Protein AF-A0A8S3CLP9-F1 (afdb_monomer)

Structure (mmCIF, N/CA/C/O backbone):
data_AF-A0A8S3CLP9-F1
#
_entry.id   AF-A0A8S3CLP9-F1
#
loop_
_atom_site.group_PDB
_atom_site.id
_atom_site.type_symbol
_atom_site.label_atom_id
_atom_site.label_alt_id
_atom_site.label_comp_id
_atom_site.label_asym_id
_atom_site.label_entity_id
_atom_site.label_seq_id
_atom_site.pdbx_PDB_ins_code
_atom_site.Cartn_x
_atom_site.Cartn_y
_atom_site.Cartn_z
_atom_site.occupancy
_atom_site.B_iso_or_equiv
_atom_site.auth_seq_id
_atom_site.auth_comp_id
_atom_site.auth_asym_id
_atom_site.auth_atom_id
_atom_site.pdbx_PDB_model_num
ATOM 1 N N . ARG A 1 1 ? 16.816 7.242 -9.249 1.00 61.41 1 ARG A N 1
ATOM 2 C CA . ARG A 1 1 ? 16.291 6.949 -7.888 1.00 61.41 1 ARG A CA 1
ATOM 3 C C . ARG A 1 1 ? 14.836 6.544 -8.066 1.00 61.41 1 ARG A C 1
ATOM 5 O O . ARG A 1 1 ? 14.130 7.306 -8.706 1.00 61.41 1 ARG A O 1
ATOM 12 N N . GLY A 1 2 ? 14.427 5.370 -7.584 1.00 81.06 2 GLY A N 1
ATOM 13 C CA . GLY A 1 2 ? 13.048 4.889 -7.738 1.00 81.06 2 GLY A CA 1
ATOM 14 C C . GLY A 1 2 ? 12.026 5.632 -6.876 1.00 81.06 2 GLY A C 1
ATOM 15 O O . GLY A 1 2 ? 12.362 6.597 -6.181 1.00 81.06 2 GLY A O 1
ATOM 16 N N . HIS A 1 3 ? 10.785 5.154 -6.883 1.00 87.81 3 HIS A N 1
ATOM 17 C CA . HIS A 1 3 ? 9.669 5.743 -6.149 1.00 87.81 3 HIS A CA 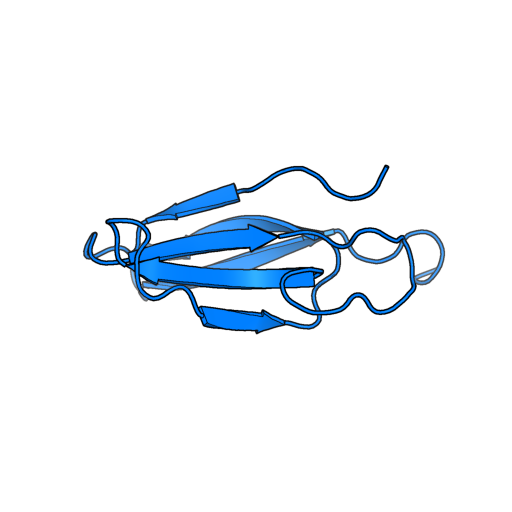1
ATOM 18 C C . HIS A 1 3 ? 9.919 5.702 -4.632 1.00 87.81 3 HIS A C 1
ATOM 20 O O . HIS A 1 3 ? 9.985 4.646 -3.989 1.00 87.81 3 HIS A O 1
ATOM 26 N N . TRP A 1 4 ? 10.128 6.871 -4.035 1.00 91.44 4 TRP A N 1
ATOM 27 C CA . TRP A 1 4 ? 10.610 7.001 -2.656 1.00 91.44 4 TRP A CA 1
ATOM 28 C C . TRP A 1 4 ? 9.533 7.466 -1.672 1.00 91.44 4 TRP A C 1
ATOM 30 O O . TRP A 1 4 ? 9.713 7.305 -0.468 1.00 91.44 4 TRP A O 1
ATOM 40 N N . THR A 1 5 ? 8.407 7.984 -2.166 1.00 94.19 5 THR A N 1
ATOM 41 C CA . THR A 1 5 ? 7.260 8.384 -1.345 1.00 94.19 5 THR A CA 1
ATOM 42 C C . THR A 1 5 ? 6.653 7.188 -0.616 1.00 94.19 5 THR A C 1
ATOM 44 O O . THR A 1 5 ? 6.726 6.046 -1.078 1.00 94.19 5 THR A O 1
ATOM 47 N N . ARG A 1 6 ? 6.071 7.453 0.555 1.00 95.75 6 ARG A N 1
ATOM 48 C CA . ARG A 1 6 ? 5.364 6.471 1.381 1.00 95.75 6 ARG A CA 1
ATOM 49 C C . ARG A 1 6 ? 4.050 7.083 1.832 1.00 95.75 6 ARG A C 1
ATOM 51 O O . ARG A 1 6 ? 4.023 7.848 2.791 1.00 95.75 6 ARG A O 1
ATOM 58 N N . THR A 1 7 ? 2.982 6.789 1.106 1.00 96.50 7 THR A N 1
ATOM 59 C CA . THR A 1 7 ? 1.639 7.229 1.492 1.00 96.50 7 THR A CA 1
ATOM 60 C C . THR A 1 7 ? 1.144 6.333 2.612 1.00 96.50 7 THR A C 1
ATOM 62 O O . THR A 1 7 ? 1.222 5.114 2.483 1.00 96.50 7 THR A O 1
ATOM 65 N N . ILE A 1 8 ? 0.650 6.924 3.699 1.00 97.38 8 ILE A N 1
ATOM 66 C CA . ILE A 1 8 ? 0.120 6.201 4.857 1.00 97.38 8 ILE A CA 1
ATOM 67 C C . ILE A 1 8 ? -1.331 6.624 5.068 1.00 97.38 8 ILE A C 1
ATOM 69 O O . ILE A 1 8 ? -1.620 7.818 5.129 1.00 97.38 8 ILE A O 1
ATOM 73 N N . VAL A 1 9 ? -2.233 5.653 5.207 1.00 98.12 9 VAL A N 1
ATOM 74 C CA . VAL A 1 9 ? -3.630 5.884 5.596 1.00 98.12 9 VAL A CA 1
ATOM 75 C C . VAL A 1 9 ? -4.004 4.959 6.753 1.00 98.12 9 VAL A C 1
ATOM 77 O O . VAL A 1 9 ? -3.671 3.773 6.741 1.00 98.12 9 VAL A O 1
ATOM 80 N N . ALA A 1 10 ? -4.670 5.498 7.772 1.00 98.12 10 ALA A N 1
ATOM 81 C CA .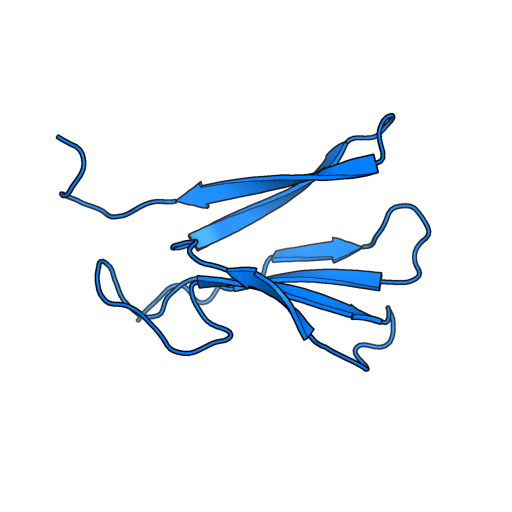 ALA A 1 10 ? -5.195 4.698 8.875 1.00 98.12 10 ALA A CA 1
ATOM 82 C C . ALA A 1 10 ? -6.481 3.974 8.450 1.00 98.12 10 ALA A C 1
ATOM 84 O O . ALA A 1 10 ? -7.262 4.498 7.651 1.00 98.12 10 ALA A O 1
ATOM 85 N N . SER A 1 11 ? -6.711 2.777 8.991 1.00 98.00 11 SER A N 1
ATOM 86 C CA . SER A 1 11 ? -7.977 2.065 8.823 1.00 98.00 11 SER A CA 1
ATOM 87 C C . SER A 1 11 ? -9.141 2.868 9.424 1.00 98.00 11 SER A C 1
ATOM 89 O O . SER A 1 11 ? -8.941 3.636 10.368 1.00 98.00 11 SER A O 1
ATOM 91 N N . PRO A 1 12 ? -10.383 2.694 8.937 1.00 97.88 12 PRO A N 1
ATOM 92 C CA . PRO A 1 12 ? -11.541 3.429 9.457 1.00 97.88 12 PRO A CA 1
ATOM 93 C C . PRO A 1 12 ? -11.818 3.222 10.954 1.00 97.88 12 PRO A C 1
ATOM 95 O O . PRO A 1 12 ? -12.442 4.071 11.582 1.00 97.88 12 PRO A O 1
ATOM 98 N N . ASN A 1 13 ? -11.377 2.096 11.515 1.00 96.50 13 ASN A N 1
ATOM 99 C CA . ASN A 1 13 ? -11.467 1.741 12.932 1.00 96.50 13 ASN A CA 1
ATOM 100 C C . ASN A 1 13 ? -10.188 2.066 13.731 1.00 96.50 13 ASN A C 1
ATOM 102 O O . ASN A 1 13 ? -10.152 1.788 14.925 1.00 96.50 13 ASN A O 1
ATOM 106 N N . LEU A 1 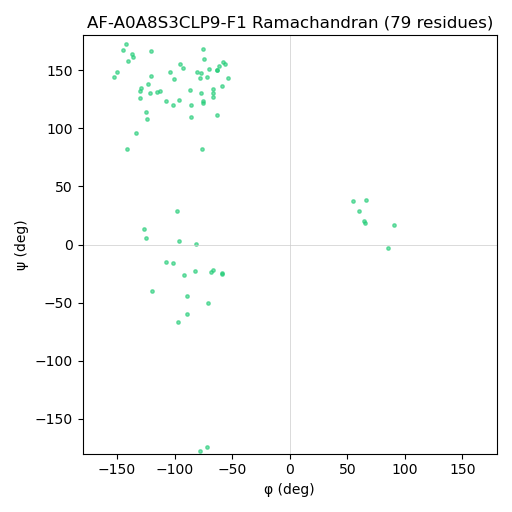14 ? -9.172 2.670 13.101 1.00 96.62 14 LEU A N 1
ATOM 107 C CA . LEU A 1 14 ? -7.932 3.156 13.726 1.00 96.62 14 LEU A CA 1
ATOM 108 C C . LEU A 1 14 ? -7.086 2.082 14.434 1.00 96.62 14 LEU A C 1
ATOM 110 O O . LEU A 1 14 ? -6.341 2.385 15.363 1.00 96.62 14 LEU A O 1
ATOM 114 N N . ASP A 1 15 ? -7.162 0.833 13.982 1.00 97.75 15 ASP A N 1
ATOM 115 C CA . ASP A 1 15 ? -6.366 -0.285 14.508 1.00 97.75 15 ASP A CA 1
ATOM 116 C C . ASP A 1 15 ? -5.161 -0.652 13.622 1.00 97.75 15 ASP A C 1
ATOM 118 O O . ASP A 1 15 ? -4.245 -1.351 14.067 1.00 97.75 15 ASP A O 1
ATOM 122 N N . ARG A 1 16 ? -5.139 -0.178 12.372 1.00 98.50 16 ARG A N 1
ATOM 123 C CA . ARG A 1 16 ? -4.145 -0.523 11.352 1.00 98.50 16 ARG A CA 1
ATOM 124 C C . ARG A 1 16 ? -3.744 0.687 10.521 1.00 98.50 16 ARG A C 1
ATOM 126 O O . ARG A 1 16 ? -4.502 1.644 10.372 1.00 98.50 16 ARG A O 1
ATOM 133 N N . ILE A 1 17 ? -2.571 0.597 9.907 1.00 98.56 17 ILE A N 1
ATOM 134 C CA . ILE A 1 17 ? -2.096 1.520 8.873 1.00 98.56 17 ILE A CA 1
ATOM 135 C C . ILE A 1 17 ? -1.816 0.769 7.579 1.00 98.56 17 ILE A C 1
ATOM 137 O O . ILE A 1 17 ? -1.336 -0.364 7.603 1.00 98.56 17 ILE A O 1
ATOM 141 N N . TYR A 1 18 ? -2.091 1.423 6.455 1.00 98.62 18 TYR A N 1
ATOM 142 C CA . TYR A 1 18 ? -1.803 0.935 5.111 1.00 98.62 18 TYR A CA 1
ATOM 143 C C . TYR A 1 18 ? -0.783 1.852 4.454 1.00 98.62 18 TYR A C 1
ATOM 145 O O . TYR A 1 18 ? -0.934 3.073 4.492 1.00 98.62 18 TYR A O 1
ATOM 153 N N . ILE A 1 19 ? 0.261 1.262 3.877 1.00 98.50 19 ILE A N 1
ATOM 154 C CA . ILE A 1 19 ? 1.452 1.970 3.409 1.00 98.50 19 ILE A CA 1
ATOM 155 C C . ILE A 1 19 ? 1.675 1.644 1.935 1.00 98.50 19 ILE A C 1
ATOM 157 O O . ILE A 1 19 ? 1.989 0.504 1.597 1.00 98.50 19 ILE A O 1
ATOM 161 N N . GLY A 1 20 ? 1.551 2.643 1.063 1.00 98.12 20 GLY A N 1
ATOM 162 C CA . GLY A 1 20 ? 1.925 2.529 -0.345 1.00 98.12 20 GLY A CA 1
ATOM 163 C C . GLY A 1 20 ? 3.443 2.578 -0.519 1.00 98.12 20 GLY A C 1
ATOM 164 O O . GLY A 1 20 ? 4.091 3.537 -0.087 1.00 98.12 20 GLY A O 1
ATOM 165 N N . ILE A 1 21 ? 4.025 1.554 -1.148 1.00 97.50 21 ILE A N 1
ATOM 166 C CA . ILE A 1 21 ? 5.462 1.457 -1.421 1.00 97.50 21 ILE A CA 1
ATOM 167 C C . ILE A 1 21 ? 5.685 1.255 -2.920 1.00 97.50 21 ILE A C 1
ATOM 169 O O . ILE A 1 21 ? 5.457 0.178 -3.465 1.00 97.50 21 ILE A O 1
ATOM 173 N N . GLY A 1 22 ? 6.182 2.293 -3.594 1.00 96.81 22 GLY A N 1
ATOM 174 C CA . GLY A 1 22 ? 6.503 2.211 -5.019 1.00 96.81 22 GLY A CA 1
ATOM 175 C C . GLY A 1 22 ? 7.777 1.415 -5.331 1.00 96.81 22 GLY A C 1
ATOM 176 O O . GLY A 1 22 ? 8.648 1.239 -4.469 1.00 96.81 22 GLY A O 1
ATOM 177 N N . SER A 1 23 ? 7.873 0.959 -6.579 1.00 96.62 23 SER A N 1
ATOM 178 C CA . SER A 1 23 ? 8.999 0.249 -7.193 1.00 96.62 23 SER A CA 1
ATOM 179 C C . SER A 1 23 ? 10.305 1.052 -7.149 1.00 96.62 23 SER A C 1
ATOM 181 O O . SER A 1 23 ? 10.319 2.282 -7.015 1.00 96.62 23 SER A O 1
ATOM 183 N N . ALA A 1 24 ? 11.436 0.362 -7.240 1.00 94.69 24 ALA A N 1
ATOM 184 C CA . ALA A 1 24 ? 12.740 0.968 -7.459 1.00 94.69 24 ALA A CA 1
ATOM 185 C C . ALA A 1 24 ? 12.996 1.271 -8.948 1.00 94.69 24 ALA A C 1
ATOM 187 O O . ALA A 1 24 ? 13.804 2.156 -9.246 1.00 94.69 24 ALA A O 1
ATOM 188 N N . THR A 1 25 ? 12.304 0.574 -9.852 1.00 92.25 25 THR A N 1
ATOM 189 C CA . THR A 1 25 ? 12.532 0.600 -11.305 1.00 92.25 25 THR A CA 1
ATOM 190 C C . THR A 1 25 ? 11.291 1.063 -12.081 1.00 92.25 25 THR A C 1
ATOM 192 O O . THR A 1 25 ? 10.187 1.154 -11.533 1.00 92.25 25 THR A O 1
ATOM 195 N N . ASN A 1 26 ? 11.477 1.378 -13.372 1.00 90.75 26 ASN A N 1
ATOM 196 C CA . ASN A 1 26 ? 10.354 1.652 -14.268 1.00 90.75 26 ASN A CA 1
ATOM 197 C C . ASN A 1 26 ? 9.577 0.365 -14.585 1.00 90.75 26 ASN A C 1
ATOM 199 O O . ASN A 1 26 ? 8.361 0.365 -14.437 1.00 90.75 26 ASN A O 1
ATOM 203 N N . VAL A 1 27 ? 10.277 -0.700 -14.995 1.00 90.44 27 VAL A N 1
ATOM 204 C CA . VAL A 1 27 ? 9.682 -1.882 -15.648 1.00 90.44 27 VAL A CA 1
ATOM 205 C C . VAL A 1 27 ? 9.908 -3.174 -14.868 1.00 90.44 27 VAL A C 1
ATOM 207 O O . VAL A 1 27 ? 9.010 -4.012 -14.808 1.00 90.44 27 VAL A O 1
ATOM 210 N N . ASP A 1 28 ? 11.100 -3.343 -14.299 1.00 90.06 28 ASP A N 1
ATOM 211 C CA . ASP A 1 28 ? 11.527 -4.611 -13.715 1.00 90.06 28 ASP A CA 1
ATOM 212 C C . ASP A 1 28 ? 10.774 -4.955 -12.430 1.00 90.06 28 ASP A C 1
ATOM 214 O O . ASP A 1 28 ? 10.373 -4.082 -11.658 1.00 90.06 28 ASP A O 1
ATOM 218 N N . ALA A 1 29 ? 10.635 -6.253 -12.166 1.00 87.12 29 ALA A N 1
ATOM 219 C CA . ALA A 1 29 ? 10.108 -6.719 -10.895 1.00 87.12 29 ALA A CA 1
ATOM 220 C C . ALA A 1 29 ? 11.077 -6.377 -9.756 1.00 87.12 29 ALA A C 1
ATOM 222 O O . ALA A 1 29 ? 12.276 -6.646 -9.837 1.00 87.12 29 ALA A O 1
ATOM 223 N N . ASP A 1 30 ? 10.532 -5.850 -8.664 1.00 91.12 30 ASP A N 1
ATOM 224 C CA . ASP A 1 30 ? 11.271 -5.660 -7.426 1.00 91.12 30 ASP A CA 1
ATO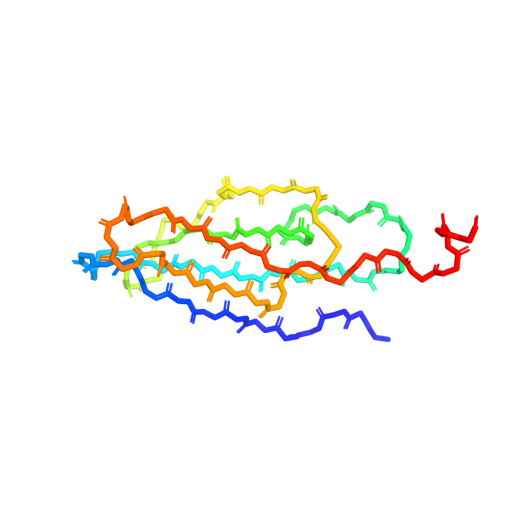M 225 C C . ASP A 1 30 ? 10.878 -6.719 -6.390 1.00 91.12 30 ASP A C 1
ATOM 227 O O . ASP A 1 30 ? 9.714 -7.133 -6.330 1.00 91.12 30 ASP A O 1
ATOM 231 N N . PRO A 1 31 ? 11.808 -7.134 -5.513 1.00 95.31 31 PRO A N 1
ATOM 232 C CA . PRO A 1 31 ? 11.434 -7.923 -4.353 1.00 95.31 31 PRO A CA 1
ATOM 233 C C . PRO A 1 31 ? 10.519 -7.111 -3.428 1.00 95.31 31 PRO A C 1
ATOM 235 O O . PRO A 1 31 ? 10.642 -5.887 -3.298 1.00 95.31 31 PRO A O 1
ATOM 238 N N . LEU A 1 32 ? 9.634 -7.806 -2.711 1.00 96.19 32 LEU A N 1
ATOM 239 C CA . LEU A 1 32 ? 8.864 -7.188 -1.635 1.00 96.19 32 LEU A CA 1
ATOM 240 C C . LEU A 1 32 ? 9.806 -6.488 -0.632 1.00 96.19 32 LEU A C 1
ATOM 242 O O . LEU A 1 32 ? 10.900 -6.988 -0.358 1.00 96.19 32 LEU A O 1
ATOM 246 N N . PRO A 1 33 ? 9.398 -5.337 -0.071 1.00 96.19 33 PRO A N 1
ATOM 247 C CA . PRO A 1 33 ? 8.051 -4.762 -0.105 1.00 96.19 33 PRO A CA 1
ATOM 248 C C . PRO A 1 33 ? 7.880 -3.679 -1.185 1.00 96.19 33 PRO A C 1
ATOM 250 O O . PRO A 1 33 ? 7.150 -2.718 -0.982 1.00 96.19 33 PRO A O 1
ATOM 253 N N . ARG A 1 34 ? 8.623 -3.730 -2.292 1.00 96.56 34 ARG A N 1
ATOM 254 C CA . ARG A 1 34 ? 8.467 -2.763 -3.386 1.00 96.56 34 ARG A CA 1
ATOM 255 C C . ARG A 1 34 ? 7.283 -3.137 -4.274 1.00 96.56 34 ARG A C 1
ATOM 257 O O . ARG A 1 34 ? 6.981 -4.314 -4.443 1.00 96.56 34 ARG A O 1
ATOM 264 N N . GLY A 1 35 ? 6.632 -2.123 -4.844 1.00 96.69 35 GLY A N 1
ATOM 265 C CA . GLY A 1 35 ? 5.492 -2.327 -5.737 1.00 96.69 35 GLY A CA 1
ATOM 266 C C . GLY A 1 35 ? 4.272 -2.923 -5.029 1.00 96.69 35 GLY A C 1
ATOM 267 O O . GLY A 1 35 ? 3.594 -3.812 -5.554 1.00 96.69 35 GLY A O 1
ATOM 268 N N . SER A 1 36 ? 4.025 -2.488 -3.793 1.00 97.75 36 SER A N 1
ATOM 269 C CA . SER A 1 36 ? 3.030 -3.098 -2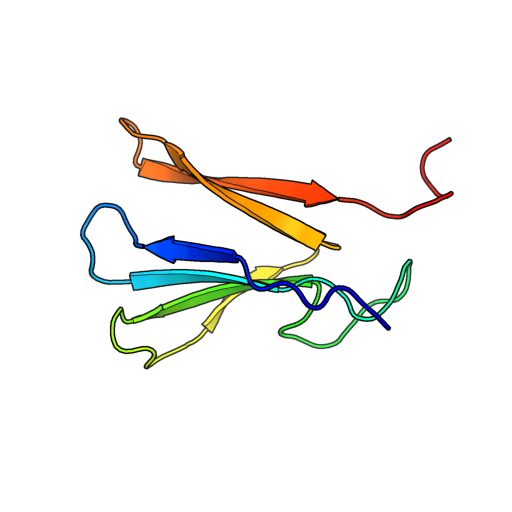.913 1.00 97.75 36 SER A CA 1
ATOM 270 C C . SER A 1 36 ? 2.324 -2.084 -2.015 1.00 97.75 36 SER A C 1
ATOM 272 O O . SER A 1 36 ? 2.735 -0.929 -1.864 1.00 97.75 36 SER A O 1
ATOM 274 N N . VAL A 1 37 ? 1.240 -2.549 -1.401 1.00 98.50 37 VAL A N 1
ATOM 275 C CA . VAL A 1 37 ? 0.647 -1.951 -0.209 1.00 98.50 37 VAL A CA 1
ATOM 276 C C . VAL A 1 37 ? 0.955 -2.872 0.965 1.00 98.50 37 VAL A C 1
ATOM 278 O O . VAL A 1 37 ? 0.599 -4.053 0.947 1.00 98.50 37 VAL A O 1
ATOM 281 N N . GLN A 1 38 ? 1.600 -2.335 1.995 1.00 98.69 38 GLN A N 1
ATOM 282 C CA . GLN A 1 38 ? 1.789 -3.027 3.269 1.00 98.69 38 GLN A CA 1
ATOM 283 C C . GLN A 1 38 ? 0.663 -2.663 4.234 1.00 98.69 38 GLN A C 1
ATOM 285 O O . GLN A 1 38 ? 0.124 -1.560 4.167 1.00 98.69 38 GLN A O 1
ATOM 290 N N . VAL A 1 39 ? 0.347 -3.564 5.158 1.00 98.69 39 VAL A N 1
ATOM 291 C CA . VAL A 1 39 ? -0.518 -3.294 6.309 1.00 98.69 39 VAL A CA 1
ATOM 292 C C . VAL A 1 39 ? 0.239 -3.615 7.590 1.00 98.69 39 VAL A C 1
ATOM 294 O O . VAL A 1 39 ? 0.947 -4.616 7.654 1.00 98.69 39 VAL A O 1
ATOM 297 N N . ALA A 1 40 ? 0.099 -2.770 8.602 1.00 98.69 40 ALA A N 1
ATOM 298 C CA . ALA A 1 40 ? 0.666 -2.969 9.932 1.00 98.69 40 ALA A CA 1
ATOM 299 C C . ALA A 1 40 ? -0.368 -2.601 11.001 1.00 98.69 40 ALA A C 1
ATOM 301 O O . ALA A 1 40 ? -1.362 -1.929 10.706 1.00 98.69 40 ALA A O 1
ATOM 302 N N . SER A 1 41 ? -0.131 -3.024 12.240 1.00 98.56 41 SER A N 1
ATOM 303 C CA . SER A 1 41 ? -0.815 -2.466 13.409 1.00 98.56 41 SER A CA 1
ATOM 304 C C . SER A 1 41 ? -0.604 -0.946 13.480 1.00 98.56 41 SER A C 1
ATOM 306 O O . SER A 1 41 ? 0.393 -0.430 12.973 1.00 98.56 41 SER A O 1
ATOM 308 N N . ILE A 1 42 ? -1.511 -0.215 14.136 1.00 97.06 42 ILE A N 1
ATOM 309 C CA . ILE A 1 42 ? -1.406 1.250 14.301 1.00 97.06 42 ILE A CA 1
ATOM 310 C C . ILE A 1 42 ? -0.119 1.698 15.021 1.00 97.06 42 ILE A C 1
ATOM 312 O O . ILE A 1 42 ? 0.365 2.801 14.785 1.00 97.06 42 ILE A O 1
ATOM 316 N N . ASP A 1 43 ? 0.466 0.829 15.850 1.00 96.44 43 ASP A N 1
ATOM 317 C CA . ASP A 1 43 ? 1.758 1.032 16.523 1.00 96.44 43 ASP A CA 1
ATOM 318 C C . ASP A 1 43 ? 2.982 0.709 15.636 1.00 9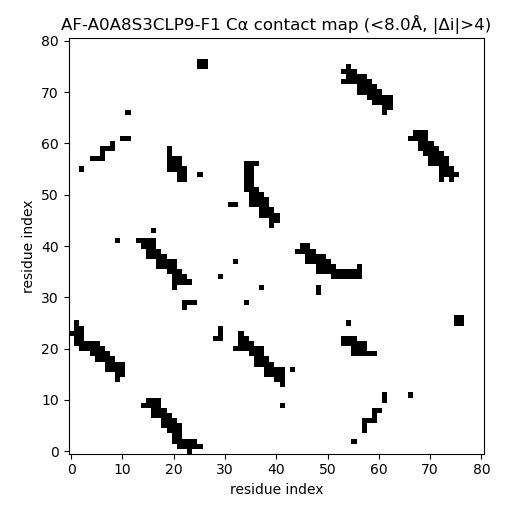6.44 43 ASP A C 1
ATOM 320 O O . ASP A 1 43 ? 4.124 0.824 16.079 1.00 96.44 43 ASP A O 1
ATOM 324 N N . GLY A 1 44 ? 2.756 0.305 14.381 1.00 96.31 44 GLY A N 1
ATOM 325 C CA . GLY A 1 44 ? 3.783 -0.069 13.408 1.00 96.31 44 GLY A CA 1
ATOM 326 C C . GLY A 1 44 ? 4.255 -1.525 13.491 1.00 96.31 44 GLY A C 1
ATOM 327 O O . GLY A 1 44 ? 5.070 -1.942 12.666 1.00 96.31 44 GLY A O 1
ATOM 328 N N . SER A 1 45 ? 3.759 -2.318 14.443 1.00 98.19 45 SER A N 1
ATOM 329 C CA . SER A 1 45 ? 4.098 -3.740 14.566 1.00 98.19 45 SER A CA 1
ATOM 330 C C . SER A 1 45 ? 3.400 -4.609 13.510 1.00 98.19 45 SER A C 1
ATOM 332 O O . SER A 1 45 ? 2.471 -4.181 12.823 1.00 98.19 45 SER A O 1
ATOM 334 N N . ASN A 1 46 ? 3.839 -5.868 13.388 1.00 97.75 46 ASN A N 1
ATOM 335 C CA . ASN A 1 46 ? 3.176 -6.906 12.584 1.00 97.75 46 ASN A CA 1
ATOM 336 C C . ASN A 1 46 ? 2.949 -6.529 11.110 1.00 97.75 46 ASN A C 1
ATOM 338 O O . ASN A 1 46 ? 1.916 -6.859 10.525 1.00 97.75 46 ASN A O 1
ATOM 342 N N . MET A 1 47 ? 3.910 -5.825 10.508 1.00 98.12 47 MET A N 1
ATOM 343 C CA . MET A 1 47 ? 3.807 -5.419 9.112 1.00 98.12 47 MET A CA 1
ATOM 344 C C . MET A 1 47 ? 3.839 -6.632 8.174 1.00 98.12 47 MET A C 1
ATOM 346 O O . MET A 1 47 ? 4.777 -7.427 8.198 1.00 98.12 47 MET A O 1
ATOM 350 N N . VAL A 1 48 ? 2.841 -6.730 7.298 1.00 98.44 48 VAL A N 1
ATOM 351 C CA . VAL A 1 48 ? 2.712 -7.768 6.267 1.00 98.44 48 VAL A CA 1
ATOM 352 C C . VAL A 1 48 ? 2.291 -7.153 4.932 1.00 98.44 48 VAL A C 1
ATOM 354 O O . VAL A 1 48 ? 1.795 -6.026 4.872 1.00 98.44 48 VAL A O 1
ATOM 357 N N . THR A 1 49 ? 2.501 -7.880 3.839 1.00 98.44 49 THR A N 1
ATOM 358 C CA . THR A 1 49 ? 2.056 -7.451 2.507 1.00 98.44 49 THR A CA 1
ATOM 359 C C . THR A 1 49 ? 0.548 -7.643 2.382 1.00 98.44 49 THR A C 1
ATOM 361 O O . THR A 1 49 ? 0.056 -8.757 2.534 1.00 98.44 49 THR A O 1
ATOM 364 N N . PHE A 1 50 ? -0.179 -6.560 2.105 1.00 98.12 50 PHE A N 1
ATOM 365 C CA . PHE A 1 50 ? -1.629 -6.582 1.895 1.00 98.12 50 PHE A CA 1
ATOM 366 C C . PHE A 1 50 ? -1.985 -6.835 0.427 1.00 98.12 50 PHE A C 1
ATOM 368 O O . PHE A 1 50 ? -2.865 -7.633 0.125 1.00 98.12 50 PHE A O 1
ATOM 375 N N . SER A 1 51 ? -1.285 -6.164 -0.488 1.00 97.56 51 SER A N 1
ATOM 376 C CA . SER A 1 51 ? -1.437 -6.324 -1.937 1.00 97.56 51 SER A CA 1
ATOM 377 C C . SER A 1 51 ? -0.103 -6.043 -2.626 1.00 97.56 51 SER A C 1
ATOM 379 O 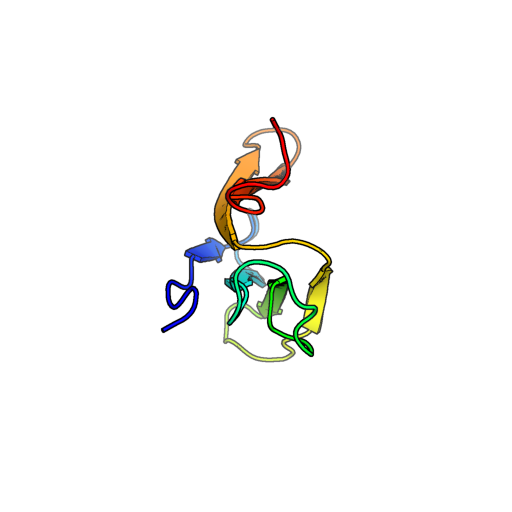O . SER A 1 51 ? 0.681 -5.238 -2.126 1.00 97.56 51 SER A O 1
ATOM 381 N N . HIS A 1 52 ? 0.177 -6.695 -3.752 1.00 96.56 52 HIS A N 1
ATOM 382 C CA . HIS A 1 52 ? 1.413 -6.529 -4.520 1.00 96.56 52 HIS A CA 1
ATOM 383 C C . HIS A 1 52 ? 1.142 -6.580 -6.029 1.00 96.56 52 HIS A C 1
ATOM 385 O O . HIS A 1 52 ? 0.037 -6.907 -6.455 1.00 96.56 52 HIS A O 1
ATOM 391 N N . GLY A 1 53 ? 2.164 -6.283 -6.837 1.00 94.12 53 GLY A N 1
ATOM 392 C CA . GLY A 1 53 ? 2.043 -6.224 -8.301 1.00 94.12 53 GLY A CA 1
ATOM 393 C C . GLY A 1 53 ? 1.675 -4.835 -8.826 1.00 94.12 53 GLY A C 1
ATOM 394 O O . GLY A 1 53 ? 1.248 -4.702 -9.966 1.00 94.12 53 GLY A O 1
ATOM 395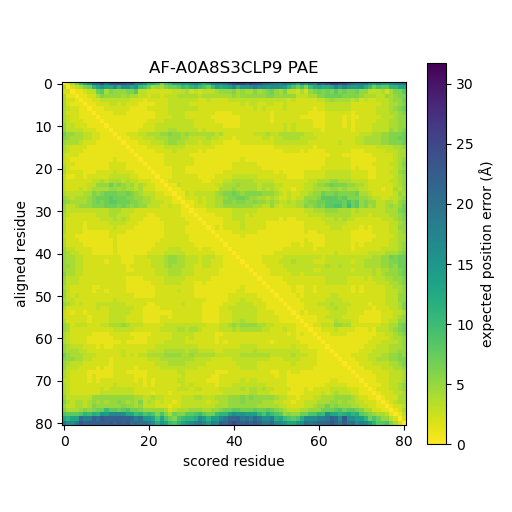 N N . LEU A 1 54 ? 1.846 -3.811 -7.992 1.00 94.69 54 LEU A N 1
ATOM 396 C CA . LEU A 1 54 ? 1.665 -2.403 -8.331 1.00 94.69 54 LEU A CA 1
ATOM 397 C C . LEU A 1 54 ? 3.023 -1.806 -8.714 1.00 94.69 54 LEU A C 1
ATOM 399 O O . LEU A 1 54 ? 4.053 -2.266 -8.226 1.00 94.69 54 LEU A O 1
ATOM 403 N N . ARG A 1 55 ? 3.058 -0.738 -9.517 1.00 95.56 55 ARG A N 1
ATOM 404 C CA . ARG A 1 55 ? 4.310 0.002 -9.755 1.00 95.56 55 ARG A CA 1
ATOM 405 C C . ARG A 1 55 ? 4.516 1.111 -8.728 1.00 95.56 55 ARG A C 1
ATOM 407 O O . ARG A 1 55 ? 5.499 1.098 -7.994 1.00 95.56 55 ARG A O 1
ATOM 414 N N . ASN A 1 56 ? 3.595 2.065 -8.634 1.00 96.00 56 ASN A N 1
ATOM 415 C CA . ASN A 1 56 ? 3.714 3.204 -7.721 1.00 96.00 56 ASN A CA 1
ATOM 416 C C . ASN A 1 56 ? 2.362 3.584 -7.087 1.00 96.00 56 ASN A C 1
ATOM 418 O O . ASN A 1 56 ? 1.687 4.498 -7.571 1.00 96.00 56 ASN A O 1
ATOM 422 N N . PRO A 1 57 ? 1.939 2.881 -6.018 1.00 96.31 57 PRO A N 1
ATOM 423 C CA . PRO A 1 57 ? 0.681 3.144 -5.323 1.00 96.31 57 PRO A CA 1
ATOM 424 C C . PRO A 1 57 ? 0.788 4.387 -4.433 1.00 96.31 57 PRO A C 1
ATOM 426 O O . PRO A 1 57 ? 1.042 4.293 -3.232 1.00 96.31 57 PRO A O 1
ATOM 429 N N . ILE A 1 58 ? 0.636 5.569 -5.030 1.00 95.19 58 ILE A N 1
ATOM 430 C CA . ILE A 1 58 ? 0.810 6.846 -4.326 1.00 95.19 58 ILE A CA 1
ATOM 431 C C . ILE A 1 58 ? -0.496 7.387 -3.734 1.00 95.19 58 ILE A C 1
ATOM 433 O O . ILE A 1 58 ? -0.455 8.103 -2.735 1.00 95.19 58 ILE A O 1
ATOM 437 N N . GLY A 1 59 ? -1.651 7.039 -4.306 1.00 96.12 59 GLY A N 1
ATOM 438 C CA . GLY A 1 59 ? -2.958 7.420 -3.770 1.00 96.12 59 GLY A CA 1
ATOM 439 C C . GLY A 1 59 ? -3.593 6.256 -3.023 1.00 96.12 59 GLY A C 1
ATOM 440 O O . GLY A 1 59 ? -3.815 5.213 -3.626 1.00 96.12 59 GLY A O 1
ATOM 441 N N . LEU A 1 60 ? -3.881 6.421 -1.731 1.00 98.31 60 LEU A N 1
ATOM 442 C CA . LEU A 1 60 ? -4.610 5.444 -0.919 1.00 98.31 60 LEU A CA 1
ATOM 443 C C . LEU A 1 60 ? -5.747 6.153 -0.181 1.00 98.31 60 LEU A C 1
ATOM 445 O O . LEU A 1 60 ? -5.518 7.184 0.450 1.00 98.31 60 LEU A O 1
ATOM 449 N N . ALA A 1 61 ? -6.954 5.591 -0.229 1.00 98.12 61 ALA A N 1
ATOM 450 C CA . ALA A 1 61 ? -8.096 6.109 0.518 1.00 98.12 61 ALA A CA 1
ATOM 451 C C . ALA A 1 61 ? -9.111 5.011 0.836 1.00 98.12 61 ALA A C 1
ATOM 453 O O . ALA A 1 61 ? -9.378 4.135 0.015 1.00 98.12 61 ALA A O 1
ATOM 454 N N . PHE A 1 62 ? -9.721 5.099 2.015 1.00 98.44 62 PHE A N 1
ATOM 455 C CA . PHE A 1 62 ? -10.867 4.270 2.361 1.00 98.44 62 PHE A CA 1
ATOM 456 C C . PHE A 1 62 ? -12.160 4.911 1.879 1.00 98.44 62 PHE A C 1
ATOM 458 O O . PHE A 1 62 ? -12.417 6.088 2.143 1.00 98.44 62 PHE A O 1
ATOM 465 N N . HIS A 1 63 ? -13.012 4.125 1.230 1.00 97.94 63 HIS A N 1
ATOM 466 C CA . HIS A 1 63 ? -14.350 4.575 0.889 1.00 97.94 63 HIS A CA 1
ATOM 467 C C . HIS A 1 63 ? -15.178 4.780 2.173 1.00 97.94 63 HIS A C 1
ATOM 469 O O . HIS A 1 63 ? -15.229 3.890 3.028 1.00 97.94 63 HIS A O 1
ATOM 475 N N . PRO A 1 64 ? -15.853 5.931 2.352 1.00 95.94 64 PRO A N 1
ATOM 476 C CA . PRO A 1 64 ? -16.411 6.324 3.647 1.00 95.94 64 PRO A CA 1
ATOM 477 C C . PRO A 1 64 ? -17.579 5.447 4.111 1.00 95.94 64 PRO A C 1
ATOM 479 O O . PRO A 1 64 ? -17.816 5.362 5.315 1.00 95.94 64 PRO A O 1
ATOM 482 N N . ILE A 1 65 ? -18.285 4.788 3.186 1.00 97.00 65 ILE A N 1
ATOM 483 C CA . ILE A 1 65 ? -19.440 3.928 3.490 1.00 97.00 65 ILE A CA 1
ATOM 484 C C . ILE A 1 65 ? -19.007 2.458 3.554 1.00 97.00 65 ILE A C 1
ATOM 486 O O . ILE A 1 65 ? -19.012 1.876 4.632 1.00 97.00 65 ILE A O 1
ATOM 490 N N . THR A 1 66 ? -18.584 1.884 2.422 1.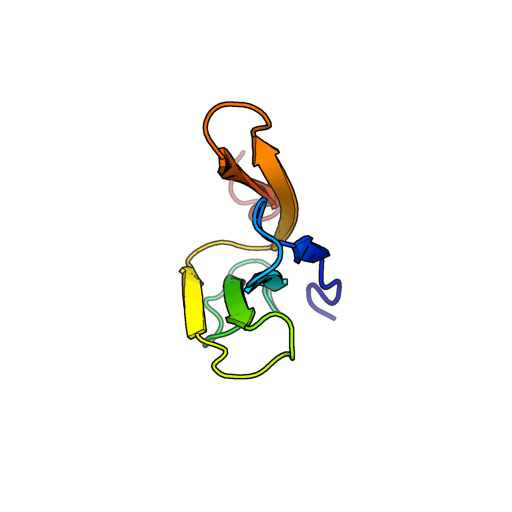00 97.94 66 THR A N 1
ATOM 491 C CA . THR A 1 66 ? -18.187 0.464 2.317 1.00 97.94 66 THR A CA 1
ATOM 492 C C . THR A 1 66 ? -16.927 0.085 3.093 1.00 97.94 66 THR A C 1
ATOM 494 O O . THR A 1 66 ? -16.771 -1.078 3.440 1.00 97.94 66 THR A O 1
ATOM 497 N N . LYS A 1 67 ? -16.055 1.054 3.407 1.00 97.38 67 LYS A N 1
ATOM 498 C CA . LYS A 1 67 ? -14.755 0.837 4.064 1.00 97.38 67 LYS A CA 1
ATOM 499 C C . LYS A 1 67 ? -13.749 0.038 3.229 1.00 97.38 67 LYS A C 1
ATOM 501 O O . LYS A 1 67 ? -12.745 -0.415 3.772 1.00 97.38 67 LYS A O 1
ATOM 506 N N . ASP A 1 68 ? -13.963 -0.058 1.920 1.00 97.69 68 ASP A N 1
ATOM 507 C CA . ASP A 1 68 ? -12.981 -0.641 1.006 1.00 97.69 68 ASP A CA 1
ATOM 508 C C . ASP A 1 68 ? -11.782 0.292 0.826 1.00 97.69 68 ASP A C 1
ATOM 510 O O . ASP A 1 68 ? -11.938 1.517 0.778 1.00 97.69 68 ASP A O 1
ATOM 514 N N . LEU A 1 69 ? -10.588 -0.285 0.692 1.00 98.00 69 LEU A N 1
ATOM 515 C CA . LEU A 1 69 ? -9.378 0.455 0.348 1.00 98.00 69 LEU A CA 1
ATOM 516 C C . LEU A 1 69 ? -9.266 0.596 -1.173 1.00 98.00 69 LEU A C 1
ATOM 518 O O . LEU A 1 69 ? -9.135 -0.397 -1.884 1.00 98.00 69 LEU A O 1
ATOM 522 N N . TYR A 1 70 ? -9.240 1.835 -1.653 1.00 98.00 70 TYR A N 1
ATOM 523 C CA . TYR A 1 70 ? -8.942 2.172 -3.040 1.00 98.00 70 TYR A CA 1
ATOM 524 C C . TYR A 1 70 ? -7.496 2.637 -3.178 1.00 98.00 70 TYR A C 1
ATOM 526 O O . TYR A 1 70 ? -6.969 3.344 -2.312 1.00 98.00 70 TYR A O 1
ATOM 534 N N . VAL A 1 71 ? -6.871 2.250 -4.291 1.00 97.75 71 VAL A N 1
ATOM 535 C CA . VAL A 1 71 ? -5.476 2.564 -4.601 1.00 97.75 71 VAL A CA 1
ATOM 536 C C . VAL A 1 71 ? -5.381 3.141 -6.010 1.00 97.75 71 VAL A C 1
ATOM 538 O O . VAL A 1 71 ? -5.834 2.519 -6.966 1.00 97.75 71 VAL A O 1
ATOM 541 N N . ALA A 1 72 ? -4.766 4.314 -6.139 1.00 96.50 72 ALA A N 1
ATOM 542 C CA . ALA A 1 72 ? -4.351 4.874 -7.420 1.00 96.50 72 ALA A CA 1
ATOM 543 C C . ALA A 1 72 ? -2.872 4.541 -7.655 1.00 96.50 72 ALA A C 1
ATOM 545 O O . ALA A 1 72 ? -2.017 4.864 -6.820 1.00 96.50 72 ALA A O 1
ATOM 546 N N . CYS A 1 73 ? -2.578 3.893 -8.784 1.00 94.38 73 CYS A N 1
ATOM 547 C CA . CYS A 1 73 ? -1.232 3.477 -9.160 1.00 94.38 73 CYS A CA 1
ATOM 548 C C . CYS A 1 73 ? -0.742 4.250 -10.386 1.00 94.38 73 CYS A C 1
ATOM 550 O O . CYS A 1 73 ? -1.452 4.324 -11.385 1.00 94.38 73 CYS A O 1
ATOM 552 N N . GLN A 1 74 ? 0.480 4.785 -10.318 1.00 93.06 74 GLN A N 1
ATOM 553 C CA . GLN A 1 74 ? 1.173 5.269 -11.513 1.00 93.06 74 GLN A CA 1
ATOM 554 C C . GLN A 1 74 ? 1.900 4.090 -12.160 1.00 93.06 74 GLN A C 1
ATOM 556 O O . GLN A 1 74 ? 2.874 3.580 -11.599 1.00 93.06 74 GLN A O 1
ATOM 561 N N . GLU A 1 75 ? 1.397 3.657 -13.314 1.00 90.62 75 GLU A N 1
ATOM 562 C CA . GLU A 1 75 ? 1.889 2.495 -14.061 1.00 90.62 75 GLU A CA 1
ATOM 563 C C . GLU A 1 75 ? 3.169 2.786 -14.855 1.00 90.62 75 GLU A C 1
ATOM 565 O O . GLU A 1 75 ? 3.777 3.845 -14.700 1.00 90.62 75 GLU A O 1
ATOM 570 N N . ARG A 1 76 ? 3.656 1.783 -15.597 1.00 91.06 76 ARG A N 1
ATOM 571 C CA . ARG A 1 76 ? 4.907 1.840 -16.370 1.00 91.06 76 ARG A CA 1
ATOM 572 C C . ARG A 1 76 ? 4.875 2.971 -17.389 1.00 91.06 76 ARG A C 1
ATOM 574 O O . ARG A 1 76 ? 3.899 3.124 -18.117 1.00 91.06 76 ARG A O 1
ATOM 581 N N . ASP A 1 77 ? 5.985 3.688 -17.472 1.00 89.81 77 ASP A N 1
ATOM 582 C CA . ASP A 1 77 ? 6.193 4.678 -18.519 1.00 89.81 77 ASP A CA 1
ATOM 583 C C . ASP A 1 77 ? 6.577 3.947 -19.822 1.00 89.81 77 ASP A C 1
ATOM 585 O O . ASP A 1 77 ? 7.299 2.946 -19.762 1.00 89.81 77 ASP A O 1
ATOM 589 N N . GLU A 1 78 ? 6.106 4.443 -20.974 1.00 87.38 78 GLU A N 1
ATOM 590 C CA . GLU A 1 78 ? 6.500 4.003 -22.333 1.00 87.38 78 GLU A CA 1
ATOM 591 C C . GLU A 1 78 ? 6.130 2.548 -22.713 1.00 87.38 78 GLU A C 1
ATOM 593 O O . GLU A 1 78 ? 6.725 1.960 -23.614 1.00 87.38 78 GLU A O 1
ATOM 598 N N . ILE A 1 79 ? 5.156 1.933 -22.025 1.00 81.44 79 ILE A N 1
ATOM 599 C CA . ILE A 1 79 ? 4.728 0.529 -22.255 1.00 81.44 79 ILE A CA 1
ATOM 600 C C . ILE A 1 79 ? 3.210 0.408 -22.533 1.00 81.44 79 ILE A C 1
ATOM 602 O O . ILE A 1 79 ? 2.675 -0.694 -22.639 1.00 81.44 79 ILE A O 1
ATOM 606 N N . GLY A 1 80 ? 2.497 1.531 -22.653 1.00 67.50 80 GLY A N 1
ATOM 607 C CA . GLY A 1 80 ? 1.031 1.571 -22.769 1.00 67.50 80 GLY A CA 1
ATOM 608 C C . GLY A 1 80 ? 0.478 2.340 -23.970 1.00 67.50 80 GLY A C 1
ATOM 609 O O . GLY A 1 80 ? -0.717 2.634 -23.954 1.00 67.50 80 GLY A O 1
ATOM 610 N N . ASP A 1 81 ? 1.325 2.680 -24.945 1.00 55.03 81 ASP A N 1
ATOM 611 C CA . ASP A 1 81 ? 0.930 3.337 -26.201 1.00 55.03 81 ASP A CA 1
ATOM 612 C C . ASP A 1 81 ? 0.213 2.372 -27.164 1.00 55.03 81 ASP A C 1
ATOM 614 O O . ASP A 1 81 ? 0.570 1.167 -27.187 1.00 55.03 81 ASP A O 1
#

Radius of gyration: 13.09 Å; Cα contacts (8 Å, |Δi|>4): 183; chains: 1; bounding box: 36×16×43 Å

Solvent-accessible surface area (backbone atoms only — not comparable to full-atom values): 4773 Å² total; per-residue (Å²): 132,44,54,77,67,69,37,74,42,68,42,98,84,63,59,28,33,38,37,20,24,19,18,67,55,74,80,66,91,57,69,82,75,31,10,20,31,34,34,22,36,62,88,64,46,82,67,44,82,71,46,71,87,45,46,27,31,63,42,73,49,64,42,90,81,86,61,48,80,47,73,46,63,54,68,59,78,97,76,79,130

Nearest PDB structures (foldseek):
  6h16-assembly1_A  TM=8.361E-01  e=5.654E-01  Homo sapiens
  8bda-assembly1_C  TM=6.564E-01  e=1.988E+00  Chlamydomonas reinhardtii
  7vpg-assembly1_A  TM=7.283E-01  e=3.139E+00  Homo sapiens
  7vph-assembly1_A  TM=7.055E-01  e=5.886E+00  Homo sapiens

Organism: NCBI:txid392030

Secondary structure (DSSP, 8-state):
-----EEEEE-TTSSEEEEEE--SSSSS---TTTTEEEEEETTS-S-EEEEE--S-EEEEEE-TTT-PEEEEE---TTS--

Mean predicted aligned error: 3.17 Å

Foldseek 3Di:
DAADDWDWDAQPVRQKIKIWAAARDQDDDDPPPHQFIWMATNVRHPIDTPGHPAHTFRDWDADPPPRDIDTDGDHHPPPPD

pLDDT: mean 94.32, std 7.5, range [55.03, 98.69]

InterPro domains:
  IPR011042 Six-bladed beta-propeller, TolB-like [G3DSA:2.120.10.30] (1-80)

Sequence (81 aa):
RGHWTRTIVASPNLDRIYIGIGSATNVDADPLPRGSVQVASIDGSNMVTFSHGLRNPIGLAFHPITKDLYVACQERDEIGD